Protein AF-A0AAV6LN52-F1 (afdb_monomer_lite)

Organism: NCBI:txid479676

InterPro domains:
  IPR032474 Protein argonaute, N-terminal [PF16486] (17-79)

Radius of gyration: 23.79 Å; chains: 1; bounding box: 58×28×54 Å

Structure (mmCIF, N/CA/C/O backbone):
data_AF-A0AAV6LN52-F1
#
_entry.id   AF-A0AAV6LN52-F1
#
loop_
_atom_site.group_PDB
_atom_site.id
_atom_site.type_symbol
_atom_site.label_atom_id
_atom_site.label_alt_id
_atom_site.label_comp_id
_atom_site.label_asym_id
_atom_site.label_entity_id
_atom_site.label_seq_id
_atom_site.pdbx_PDB_ins_code
_atom_site.Cartn_x
_atom_site.Cartn_y
_atom_site.Cartn_z
_atom_site.occupancy
_atom_site.B_iso_or_equiv
_atom_site.auth_seq_id
_atom_site.auth_comp_id
_atom_site.auth_asym_id
_atom_site.auth_atom_id
_atom_site.pdbx_PDB_model_num
ATOM 1 N N . MET A 1 1 ? -6.197 -16.793 -6.936 1.00 70.62 1 MET A N 1
ATOM 2 C CA . MET A 1 1 ? -5.154 -15.747 -6.893 1.00 70.62 1 MET A CA 1
ATOM 3 C C . MET A 1 1 ? -4.782 -15.403 -8.321 1.00 70.62 1 MET A C 1
ATOM 5 O O . MET A 1 1 ? -4.775 -16.307 -9.147 1.00 70.62 1 MET A O 1
ATOM 9 N N . SER A 1 2 ? -4.580 -14.122 -8.624 1.00 85.56 2 SER A N 1
ATOM 10 C CA . SER A 1 2 ? -4.210 -13.676 -9.972 1.00 85.56 2 SER A CA 1
ATOM 11 C C . SER A 1 2 ? -2.687 -13.601 -10.082 1.00 85.56 2 SER A C 1
ATOM 13 O O . SER A 1 2 ? -2.052 -12.961 -9.242 1.00 85.56 2 SER A O 1
ATOM 15 N N . GLU A 1 3 ? -2.119 -14.254 -11.099 1.00 92.50 3 GLU A N 1
ATOM 16 C CA . GLU A 1 3 ? -0.691 -14.177 -11.437 1.00 92.50 3 GLU A CA 1
ATOM 17 C C . GLU A 1 3 ? -0.449 -12.988 -12.379 1.00 92.50 3 GLU A C 1
ATOM 19 O O . GLU A 1 3 ? -1.174 -12.787 -13.354 1.00 92.50 3 GLU A O 1
ATOM 24 N N . PHE A 1 4 ? 0.595 -12.213 -12.094 1.00 91.94 4 PHE A N 1
ATOM 25 C CA . PHE A 1 4 ? 1.036 -11.077 -12.893 1.00 91.94 4 PHE A CA 1
ATOM 26 C C . PHE A 1 4 ? 2.506 -11.243 -13.270 1.00 91.94 4 PHE A C 1
ATOM 28 O O . PHE A 1 4 ? 3.324 -11.703 -12.475 1.00 91.94 4 PHE A O 1
ATOM 35 N N . THR A 1 5 ? 2.859 -10.825 -14.484 1.00 92.88 5 THR A N 1
ATOM 36 C CA . THR A 1 5 ? 4.254 -10.776 -14.934 1.00 92.88 5 THR A CA 1
A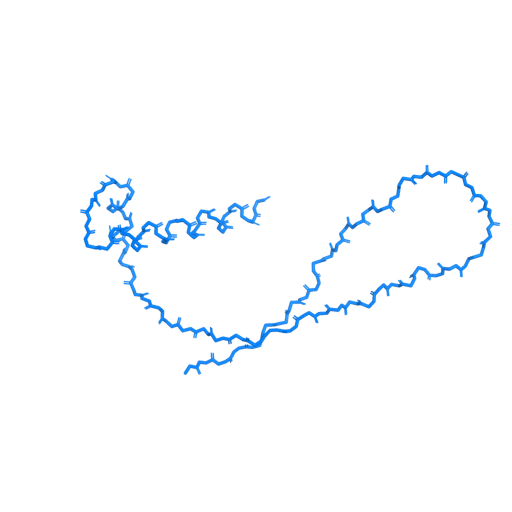TOM 37 C C . THR A 1 5 ? 4.723 -9.326 -14.944 1.00 92.88 5 THR A C 1
ATOM 39 O O . THR A 1 5 ? 4.200 -8.511 -15.699 1.00 92.88 5 THR A O 1
ATOM 42 N N . ILE A 1 6 ? 5.701 -9.002 -14.100 1.00 90.50 6 ILE A N 1
ATOM 43 C CA . ILE A 1 6 ? 6.349 -7.689 -14.047 1.00 90.50 6 ILE A CA 1
ATOM 44 C C . ILE A 1 6 ? 7.651 -7.771 -14.835 1.00 90.50 6 ILE A C 1
ATOM 46 O O . ILE A 1 6 ? 8.550 -8.533 -14.477 1.00 90.50 6 ILE A O 1
ATOM 50 N N . VAL A 1 7 ? 7.771 -6.958 -15.881 1.00 89.12 7 VAL A N 1
ATOM 51 C CA . VAL A 1 7 ? 9.026 -6.751 -16.608 1.00 89.12 7 VAL A CA 1
ATOM 52 C C . VAL A 1 7 ? 9.627 -5.439 -16.118 1.00 89.12 7 VAL A C 1
ATOM 54 O O . VAL A 1 7 ? 9.061 -4.373 -16.340 1.00 89.12 7 VAL A O 1
ATOM 57 N N . LEU A 1 8 ? 10.757 -5.514 -15.417 1.00 84.50 8 LEU A N 1
ATOM 58 C CA . LEU A 1 8 ? 11.537 -4.329 -15.083 1.00 84.50 8 LEU A CA 1
ATOM 59 C C . LEU A 1 8 ? 12.298 -3.890 -16.334 1.00 84.50 8 LEU A C 1
ATOM 61 O O . LEU A 1 8 ? 13.235 -4.572 -16.758 1.00 84.50 8 LEU A O 1
ATOM 65 N N . GLU A 1 9 ? 11.909 -2.754 -16.906 1.00 74.00 9 GLU A N 1
ATOM 66 C CA . GLU A 1 9 ? 12.775 -2.026 -17.831 1.00 74.00 9 GLU A CA 1
ATOM 67 C C . GLU A 1 9 ? 13.970 -1.450 -17.065 1.00 74.00 9 GLU A C 1
ATOM 69 O O . GLU A 1 9 ? 13.837 -0.984 -15.930 1.00 74.00 9 GLU A O 1
ATOM 74 N N . ASP A 1 10 ? 15.161 -1.531 -17.663 1.00 66.50 10 ASP A N 1
ATOM 75 C CA . ASP A 1 10 ? 16.392 -1.087 -17.013 1.00 66.50 10 ASP A CA 1
ATOM 76 C C . ASP A 1 10 ? 16.289 0.386 -16.600 1.00 66.50 10 ASP A C 1
ATOM 78 O O . ASP A 1 10 ? 16.153 1.285 -17.434 1.00 66.50 10 ASP A O 1
ATOM 82 N N . VAL A 1 11 ? 16.461 0.644 -15.300 1.00 56.75 11 VAL A N 1
ATOM 83 C CA . VAL A 1 11 ? 16.821 1.971 -14.799 1.00 56.75 11 VAL A CA 1
ATOM 84 C C . VAL A 1 11 ? 18.113 2.353 -15.507 1.00 56.75 11 VAL A C 1
ATOM 86 O O . VAL A 1 11 ? 19.125 1.666 -15.350 1.00 56.75 11 VAL A O 1
ATOM 89 N N . VAL A 1 12 ? 18.085 3.418 -16.313 1.00 54.28 12 VAL A N 1
ATOM 90 C CA . VAL A 1 12 ? 19.258 3.898 -17.048 1.00 54.28 12 VAL A CA 1
ATOM 91 C C . VAL A 1 12 ? 20.346 4.191 -16.022 1.00 54.28 12 VAL A C 1
ATOM 93 O O . VAL A 1 12 ? 20.328 5.224 -15.358 1.00 54.28 12 VAL A O 1
ATOM 96 N N . SER A 1 13 ? 21.279 3.257 -15.824 1.00 49.06 13 SER A N 1
ATOM 97 C CA . SER A 1 13 ? 22.360 3.476 -14.880 1.00 49.06 13 SER A CA 1
ATOM 98 C C . SER A 1 13 ? 23.231 4.562 -15.494 1.00 49.06 13 SER A C 1
ATOM 100 O O . SER A 1 13 ? 24.040 4.282 -16.383 1.00 49.06 13 SER A O 1
ATOM 102 N N . ASN A 1 14 ? 23.059 5.805 -15.047 1.00 52.47 14 ASN A N 1
ATOM 103 C CA . ASN A 1 14 ? 23.913 6.920 -15.420 1.00 52.47 14 ASN A CA 1
ATOM 104 C C . ASN A 1 14 ? 25.251 6.764 -14.681 1.00 52.47 14 ASN A C 1
ATOM 106 O O . ASN A 1 14 ? 25.653 7.593 -13.871 1.00 52.47 14 ASN A O 1
ATOM 110 N N . ARG A 1 15 ? 25.939 5.634 -14.894 1.00 52.72 15 ARG A N 1
ATOM 111 C CA . ARG A 1 15 ? 27.311 5.438 -14.437 1.00 52.72 15 ARG A CA 1
ATOM 112 C C . ARG A 1 15 ? 28.181 6.311 -15.326 1.00 52.72 15 ARG A C 1
ATOM 114 O O . ARG A 1 15 ? 28.711 5.854 -16.340 1.00 52.72 15 ARG A O 1
ATOM 121 N N . ASN A 1 16 ? 28.295 7.580 -14.948 1.00 50.09 16 ASN A N 1
ATOM 122 C CA . ASN A 1 16 ? 29.252 8.510 -15.516 1.00 50.09 16 ASN A CA 1
ATOM 123 C C . ASN A 1 16 ? 30.651 8.100 -15.024 1.00 50.09 16 ASN A C 1
ATOM 125 O O . ASN A 1 16 ? 31.219 8.696 -14.118 1.00 50.09 16 ASN A O 1
ATOM 129 N N . ASN A 1 17 ? 31.174 6.990 -15.550 1.00 54.09 17 ASN A N 1
ATOM 130 C CA . ASN A 1 17 ? 32.550 6.592 -15.299 1.00 54.09 17 ASN A CA 1
ATOM 131 C C . ASN A 1 17 ? 33.447 7.391 -16.240 1.00 54.09 17 ASN A C 1
ATOM 133 O O . ASN A 1 17 ? 33.456 7.131 -17.446 1.00 54.09 17 ASN A O 1
ATOM 137 N N . GLY A 1 18 ? 34.187 8.353 -15.696 1.00 44.50 18 GLY A N 1
ATOM 138 C CA . GLY A 1 18 ? 35.089 9.160 -16.502 1.00 44.50 18 GLY A CA 1
ATOM 139 C C . GLY A 1 18 ? 35.998 10.079 -15.705 1.00 44.50 18 GLY A C 1
ATOM 140 O O . GLY A 1 18 ? 36.039 11.271 -15.990 1.00 44.50 18 GLY A O 1
ATOM 141 N N . ASN A 1 19 ? 36.755 9.532 -14.752 1.00 51.47 19 ASN A N 1
ATOM 142 C CA . ASN A 1 19 ? 38.006 10.154 -14.321 1.00 51.47 19 ASN A CA 1
ATOM 143 C C . ASN A 1 19 ? 38.919 10.234 -15.567 1.00 51.47 19 ASN A C 1
ATOM 145 O O . ASN A 1 19 ? 39.412 9.210 -16.041 1.00 51.47 19 ASN A O 1
ATOM 149 N N . ARG A 1 20 ? 39.034 11.417 -16.187 1.00 43.25 20 ARG A N 1
ATOM 150 C CA . ARG A 1 20 ? 39.843 11.640 -17.397 1.00 43.25 20 ARG A CA 1
ATOM 151 C C . ARG A 1 20 ? 41.330 11.626 -17.028 1.00 43.25 20 ARG A C 1
ATOM 153 O O . ARG A 1 20 ? 41.811 12.584 -16.435 1.00 43.25 20 ARG A O 1
ATOM 160 N N . SER A 1 21 ? 42.062 10.600 -17.456 1.00 54.91 21 SER A N 1
ATOM 161 C CA . SER A 1 21 ? 43.519 10.679 -17.638 1.00 54.91 21 SER A CA 1
ATOM 162 C C . SER A 1 21 ? 43.845 10.742 -19.138 1.00 54.91 21 SER A C 1
ATOM 164 O O . SER A 1 21 ? 43.198 10.035 -19.916 1.00 54.91 21 SER A O 1
ATOM 166 N N . PRO A 1 22 ? 44.804 11.582 -19.576 1.00 52.66 22 PRO A N 1
ATOM 167 C CA . PRO A 1 22 ? 45.127 11.758 -20.987 1.00 52.66 22 PRO A CA 1
ATOM 168 C C . PRO A 1 22 ? 4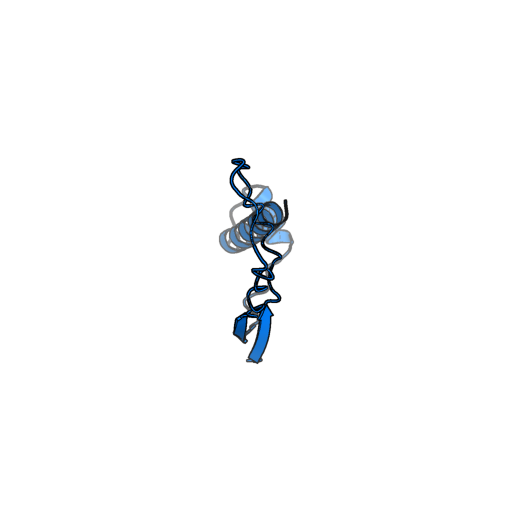6.163 10.711 -21.416 1.00 52.66 22 PRO A C 1
ATOM 170 O O . PRO A 1 22 ? 47.272 10.689 -20.891 1.00 52.66 22 PRO A O 1
ATOM 173 N N . GLY A 1 23 ? 45.828 9.831 -22.363 1.00 46.12 23 GLY A N 1
ATOM 174 C CA . GLY A 1 23 ? 46.793 8.829 -22.818 1.00 46.12 23 GLY A CA 1
ATOM 175 C C . GLY A 1 23 ? 46.399 8.036 -24.064 1.00 46.12 23 GLY A C 1
ATOM 176 O O . GLY A 1 23 ? 45.698 7.038 -23.959 1.00 46.12 23 GLY A O 1
ATOM 177 N N . SER A 1 24 ? 46.994 8.442 -25.192 1.00 50.50 24 SER A N 1
ATOM 178 C CA . SER A 1 24 ? 47.253 7.702 -26.443 1.00 50.50 24 SER A CA 1
ATOM 179 C C . SER A 1 24 ? 46.134 7.559 -27.504 1.00 50.50 24 SER A C 1
ATOM 181 O O . SER A 1 24 ? 45.015 7.162 -27.174 1.00 50.50 24 SER A O 1
ATOM 183 N N . PRO A 1 25 ? 46.428 7.835 -28.800 1.00 58.72 25 PRO A N 1
ATOM 184 C CA . PRO A 1 25 ? 45.471 7.737 -29.895 1.00 58.72 25 PRO A CA 1
ATOM 185 C C . PRO A 1 25 ? 45.617 6.392 -30.624 1.00 58.72 25 PRO A C 1
ATOM 187 O O . PRO A 1 25 ? 46.512 6.244 -31.451 1.00 58.72 25 PRO A O 1
ATOM 190 N N . ASN A 1 26 ? 44.755 5.402 -30.357 1.00 46.53 26 ASN A N 1
ATOM 191 C CA . ASN A 1 26 ? 44.510 4.362 -31.366 1.00 46.53 26 ASN A CA 1
ATOM 192 C C . ASN A 1 26 ? 43.236 3.520 -31.153 1.00 46.53 26 ASN A C 1
ATOM 194 O O . ASN A 1 26 ? 43.101 2.807 -30.161 1.00 46.53 26 ASN A O 1
ATOM 198 N N . ASN A 1 27 ? 42.381 3.582 -32.178 1.00 47.75 27 ASN A N 1
ATOM 199 C CA . ASN A 1 27 ? 41.432 2.594 -32.703 1.00 47.75 27 ASN A CA 1
ATOM 200 C C . ASN A 1 27 ? 40.292 2.035 -31.824 1.00 47.75 27 ASN A C 1
ATOM 202 O O . ASN A 1 27 ? 40.438 1.105 -31.031 1.00 47.75 27 ASN A O 1
ATOM 206 N N . ASP A 1 28 ? 39.091 2.540 -32.127 1.00 55.06 28 ASP A N 1
ATOM 207 C CA . ASP A 1 28 ? 37.950 1.738 -32.600 1.00 55.06 28 ASP A CA 1
ATOM 208 C C . ASP A 1 28 ? 37.496 0.540 -31.765 1.00 55.06 28 ASP A C 1
ATOM 210 O O . ASP A 1 28 ? 37.136 -0.518 -32.279 1.00 55.06 28 ASP A O 1
ATOM 214 N N . ARG A 1 29 ? 37.354 0.726 -30.455 1.00 56.00 29 ARG A N 1
ATOM 215 C CA . ARG A 1 29 ? 36.430 -0.112 -29.681 1.00 56.00 29 ARG A CA 1
ATOM 216 C C . ARG A 1 29 ? 35.122 0.628 -29.504 1.00 56.00 29 ARG A C 1
ATOM 218 O O . ARG A 1 29 ? 34.873 1.246 -28.471 1.00 56.00 29 ARG A O 1
ATOM 225 N N . LYS A 1 30 ? 34.293 0.541 -30.554 1.00 61.19 30 LYS A N 1
ATOM 226 C CA . LYS A 1 30 ? 32.847 0.807 -30.535 1.00 61.19 30 LYS A CA 1
ATOM 227 C C . LYS A 1 30 ? 32.331 0.328 -29.181 1.00 61.19 30 LYS A C 1
ATOM 229 O O . LYS A 1 30 ? 32.368 -0.870 -28.908 1.00 61.19 30 LYS A O 1
ATOM 234 N N . ARG A 1 31 ? 31.983 1.269 -28.299 1.00 63.06 31 ARG A N 1
ATOM 235 C CA . ARG A 1 31 ? 31.606 0.995 -26.909 1.00 63.06 31 ARG A CA 1
ATOM 236 C C . ARG A 1 31 ? 30.464 -0.014 -26.967 1.00 63.06 31 ARG A C 1
ATOM 238 O O . ARG A 1 31 ? 29.359 0.358 -27.351 1.00 63.06 31 ARG A O 1
ATOM 245 N N . GLN A 1 32 ? 30.757 -1.292 -26.717 1.00 60.06 32 GLN A N 1
ATOM 246 C CA . GLN A 1 32 ? 29.787 -2.372 -26.856 1.00 60.06 32 GLN A CA 1
ATOM 247 C C . GLN A 1 32 ? 28.690 -2.054 -25.844 1.00 60.06 32 GLN A C 1
ATOM 249 O O . GLN A 1 32 ? 28.907 -2.117 -24.631 1.00 60.06 32 GLN A O 1
ATOM 254 N N . ARG A 1 33 ? 27.563 -1.541 -26.342 1.00 63.72 33 ARG A N 1
ATOM 255 C CA . ARG A 1 33 ? 26.430 -1.142 -25.518 1.00 63.72 33 ARG A CA 1
ATOM 256 C C . ARG A 1 33 ? 26.008 -2.424 -24.811 1.00 63.72 33 ARG A C 1
ATOM 258 O O . ARG A 1 33 ? 25.653 -3.387 -25.485 1.00 63.72 33 ARG A O 1
ATOM 265 N N . ARG A 1 34 ? 26.183 -2.482 -23.484 1.00 63.44 34 ARG A N 1
ATOM 266 C CA . ARG A 1 34 ? 25.793 -3.667 -22.710 1.00 63.44 34 ARG A CA 1
ATOM 267 C C . ARG A 1 34 ? 24.341 -3.995 -23.077 1.00 63.44 34 ARG A C 1
ATOM 269 O O . ARG A 1 34 ? 23.551 -3.050 -23.160 1.00 63.44 34 ARG A O 1
ATOM 276 N N . PRO A 1 35 ? 24.009 -5.267 -23.356 1.00 58.91 35 PRO A N 1
ATOM 277 C CA . PRO A 1 35 ? 22.633 -5.637 -23.636 1.00 58.91 35 PRO A CA 1
ATOM 278 C C . PRO A 1 35 ? 21.773 -5.194 -22.454 1.00 58.91 35 PRO A C 1
ATOM 280 O O . PRO A 1 35 ? 22.143 -5.403 -21.295 1.00 58.91 35 PRO A O 1
ATOM 283 N N . TYR A 1 36 ? 20.688 -4.496 -22.781 1.00 62.97 3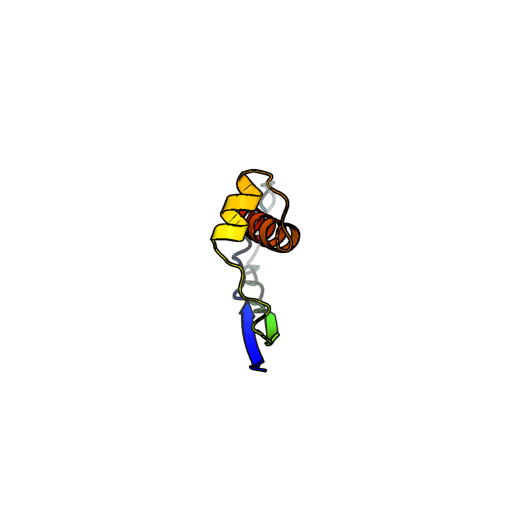6 TYR A N 1
ATOM 284 C CA . TYR A 1 36 ? 19.648 -4.152 -21.825 1.00 62.97 36 TYR A CA 1
ATOM 285 C C . TYR A 1 36 ? 19.041 -5.470 -21.355 1.00 62.97 36 TYR A C 1
ATOM 287 O O . TYR A 1 36 ? 18.488 -6.216 -22.163 1.00 62.97 36 TYR A O 1
ATOM 295 N N . ASN A 1 37 ? 19.222 -5.794 -20.081 1.00 64.38 37 ASN A N 1
ATOM 296 C CA . ASN A 1 37 ? 18.785 -7.064 -19.524 1.00 64.38 37 ASN A CA 1
ATOM 297 C C . ASN A 1 37 ? 17.577 -6.783 -18.640 1.00 64.38 37 ASN A C 1
ATOM 299 O O . ASN A 1 37 ? 17.702 -6.671 -17.420 1.00 64.38 37 ASN A O 1
ATOM 303 N N . SER A 1 38 ? 16.402 -6.706 -19.264 1.00 73.56 38 SER A N 1
ATOM 304 C CA . SER A 1 38 ? 15.138 -6.638 -18.537 1.00 73.56 38 SER A CA 1
ATOM 305 C C . SER A 1 38 ? 15.010 -7.840 -17.600 1.00 73.56 38 SER A C 1
ATOM 307 O O . SER A 1 38 ? 15.162 -8.990 -18.029 1.00 73.56 38 SER A O 1
ATOM 309 N N . LYS A 1 39 ? 14.707 -7.596 -16.323 1.00 85.75 39 LYS A N 1
ATOM 310 C CA . LYS A 1 39 ? 14.410 -8.667 -15.361 1.00 85.75 39 LYS A CA 1
ATOM 311 C C . LYS A 1 39 ? 12.909 -8.903 -15.314 1.00 85.75 39 LYS A C 1
ATOM 313 O O . LYS A 1 39 ? 12.148 -7.959 -15.134 1.00 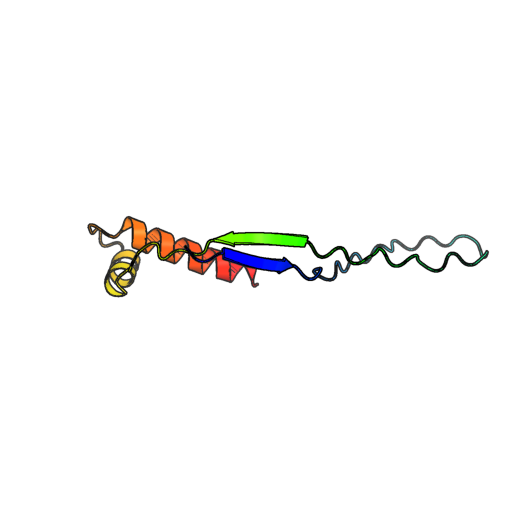85.75 39 LYS A O 1
ATOM 318 N N . THR A 1 40 ? 12.500 -10.161 -15.439 1.00 90.50 40 THR A N 1
ATOM 319 C CA . THR A 1 40 ? 11.087 -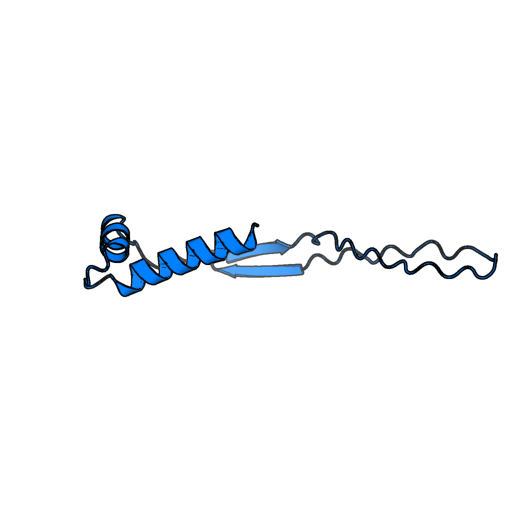10.554 -15.386 1.00 90.50 40 THR A CA 1
ATOM 320 C C . THR A 1 40 ? 10.790 -11.272 -14.075 1.00 90.50 40 THR A C 1
ATOM 322 O O . THR A 1 40 ? 11.522 -12.184 -13.696 1.00 90.50 40 T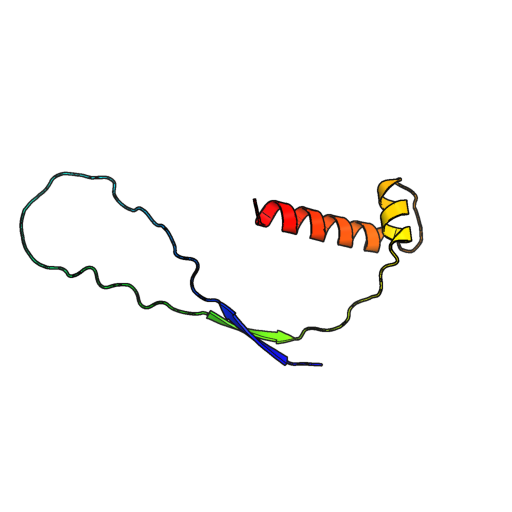HR A O 1
ATOM 325 N N . PHE A 1 41 ? 9.713 -10.875 -13.401 1.00 91.62 41 PHE A N 1
ATOM 326 C CA . PHE A 1 41 ? 9.236 -11.473 -12.157 1.00 91.62 41 PHE A CA 1
ATOM 327 C C . PHE A 1 41 ? 7.792 -11.925 -12.323 1.00 91.62 41 PHE A C 1
ATOM 329 O O . PHE A 1 41 ? 6.949 -11.162 -12.793 1.00 91.62 41 PHE A O 1
ATOM 336 N N . LYS A 1 42 ? 7.502 -13.153 -11.898 1.00 94.62 42 LYS A N 1
ATOM 337 C CA . LYS A 1 42 ? 6.131 -13.609 -11.681 1.00 94.62 42 LYS A CA 1
ATOM 338 C C . LYS A 1 42 ? 5.741 -13.277 -10.252 1.00 94.62 42 LYS A C 1
ATOM 340 O O . LYS A 1 42 ? 6.469 -13.631 -9.326 1.00 94.62 42 LYS A O 1
ATOM 345 N N . VAL A 1 43 ? 4.633 -12.571 -10.083 1.00 94.94 43 VAL A N 1
ATOM 346 C CA . VAL A 1 43 ? 4.139 -12.154 -8.772 1.00 94.94 43 VAL A CA 1
ATOM 347 C C . VAL A 1 43 ? 2.656 -12.455 -8.648 1.00 94.94 43 VAL A C 1
ATOM 349 O O . VAL A 1 43 ? 1.914 -12.417 -9.626 1.00 94.94 43 VAL A O 1
ATOM 352 N N . GLU A 1 44 ? 2.217 -12.693 -7.422 1.00 95.75 44 GLU A N 1
ATOM 353 C CA . GLU A 1 44 ? 0.804 -12.767 -7.080 1.00 95.75 44 GLU A CA 1
ATOM 354 C C . GLU A 1 44 ? 0.428 -11.537 -6.262 1.00 95.75 44 GLU A C 1
ATOM 356 O O . GLU A 1 44 ? 1.147 -11.145 -5.341 1.00 95.75 44 GLU A O 1
ATOM 361 N N . ILE A 1 45 ? -0.705 -10.920 -6.597 1.00 92.56 45 ILE A N 1
ATOM 362 C CA . ILE A 1 45 ? -1.256 -9.800 -5.830 1.00 92.56 45 ILE A CA 1
ATOM 363 C C . ILE A 1 45 ? -2.591 -10.252 -5.253 1.00 92.56 45 ILE A C 1
ATOM 365 O O . ILE A 1 45 ? -3.519 -10.603 -5.984 1.00 92.56 45 ILE A O 1
ATOM 369 N N . GLY A 1 46 ? -2.666 -10.259 -3.926 1.00 93.44 46 GLY A N 1
ATOM 370 C CA . GLY A 1 46 ? -3.854 -10.619 -3.167 1.00 93.44 46 GLY A CA 1
ATOM 371 C C . GLY A 1 46 ? -4.347 -9.455 -2.320 1.00 93.44 46 GLY A C 1
ATOM 372 O O . GLY A 1 46 ? -3.567 -8.614 -1.872 1.00 93.44 46 GLY A O 1
ATOM 373 N N . PHE A 1 47 ? -5.656 -9.417 -2.082 1.00 91.88 47 PHE A N 1
ATOM 374 C CA . PHE A 1 47 ? -6.226 -8.520 -1.088 1.00 91.88 47 PHE A CA 1
ATOM 375 C C . PHE A 1 47 ? -5.799 -8.980 0.310 1.00 91.88 47 PHE A C 1
ATOM 377 O O . PHE A 1 47 ? -6.079 -10.114 0.690 1.00 91.88 47 PHE A O 1
ATOM 384 N N . ALA A 1 48 ? -5.119 -8.110 1.058 1.00 88.31 48 ALA A N 1
ATOM 385 C CA . ALA A 1 48 ? -4.662 -8.428 2.408 1.00 88.31 48 ALA A CA 1
ATOM 386 C C . ALA A 1 48 ? -5.718 -8.077 3.467 1.00 88.31 48 ALA A C 1
ATOM 388 O O . ALA A 1 48 ? -6.144 -8.943 4.222 1.00 88.31 48 ALA A O 1
ATOM 389 N N . ALA A 1 49 ? -6.148 -6.812 3.519 1.00 90.44 49 ALA A N 1
ATOM 390 C CA . ALA A 1 49 ? -7.097 -6.318 4.514 1.00 90.44 49 ALA A CA 1
ATOM 391 C C . ALA A 1 49 ? -7.724 -4.980 4.090 1.00 90.44 49 ALA A C 1
ATOM 393 O O . ALA A 1 49 ? -7.184 -4.260 3.244 1.00 90.44 49 ALA A O 1
ATOM 394 N N . LYS A 1 50 ? -8.850 -4.621 4.722 1.00 91.69 50 LYS A N 1
ATOM 395 C CA . LYS A 1 50 ? -9.454 -3.284 4.630 1.00 91.69 50 LYS A CA 1
ATOM 396 C C . LYS A 1 50 ? -9.126 -2.507 5.898 1.00 91.69 50 LYS A C 1
ATOM 398 O O . LYS A 1 50 ? -9.660 -2.821 6.955 1.00 91.69 50 LYS A O 1
ATOM 403 N N . ILE A 1 51 ? -8.321 -1.458 5.771 1.00 90.38 51 ILE A N 1
ATOM 404 C CA . ILE A 1 51 ? -7.990 -0.579 6.895 1.00 90.38 51 ILE A CA 1
ATOM 405 C C . ILE A 1 51 ? -8.917 0.643 6.874 1.00 90.38 51 ILE A C 1
ATOM 407 O O . ILE A 1 51 ? -8.935 1.372 5.877 1.00 90.38 51 ILE A O 1
ATOM 411 N N . PRO A 1 52 ? -9.704 0.901 7.934 1.00 92.12 52 PRO A N 1
ATOM 412 C CA . PRO A 1 52 ? -10.512 2.110 8.021 1.00 92.12 52 PRO A CA 1
ATOM 413 C C . PRO A 1 52 ? -9.637 3.368 8.096 1.00 92.12 52 PRO A C 1
ATOM 415 O O . PRO A 1 52 ? -8.691 3.431 8.880 1.00 92.12 52 PRO A O 1
ATOM 418 N N . MET A 1 53 ? -10.013 4.423 7.365 1.00 91.81 53 MET A N 1
ATOM 419 C CA . MET A 1 53 ? -9.331 5.727 7.449 1.00 91.81 53 MET A CA 1
ATOM 420 C C . MET A 1 53 ? -9.329 6.291 8.875 1.00 91.81 53 MET A C 1
ATOM 422 O O . MET A 1 53 ? -8.358 6.914 9.297 1.00 91.81 53 MET A O 1
ATOM 426 N N . GLN A 1 54 ? -10.388 6.019 9.642 1.00 91.62 54 GLN A N 1
ATOM 427 C CA . GLN A 1 54 ? -10.470 6.424 11.041 1.00 91.62 54 GLN A CA 1
ATOM 428 C C . GLN A 1 54 ? -9.376 5.776 11.901 1.00 91.62 54 GLN A C 1
ATOM 430 O O . GLN A 1 54 ? -8.836 6.434 12.784 1.00 91.62 54 GLN A O 1
ATOM 435 N N . SER A 1 55 ? -9.000 4.522 11.629 1.00 91.69 55 SER A N 1
ATOM 436 C CA . SER A 1 55 ? -7.915 3.845 12.351 1.00 91.69 55 SER A CA 1
ATOM 437 C C . SER A 1 55 ? -6.575 4.550 12.126 1.00 91.69 55 SER A C 1
ATOM 439 O O . SER A 1 55 ? -5.800 4.705 13.065 1.00 91.69 55 SER A O 1
ATOM 441 N N . ILE A 1 56 ? -6.337 5.063 10.914 1.00 91.88 56 ILE A N 1
ATOM 442 C CA . ILE A 1 56 ? -5.155 5.876 10.590 1.00 91.88 56 ILE A CA 1
ATOM 443 C C . ILE A 1 56 ? -5.206 7.219 11.327 1.00 91.88 56 ILE A C 1
ATOM 445 O O . ILE A 1 56 ? -4.221 7.621 11.943 1.00 91.88 56 ILE A O 1
ATOM 449 N N . ALA A 1 57 ? -6.359 7.893 11.326 1.00 92.38 57 ALA A N 1
ATOM 450 C CA . ALA A 1 57 ? -6.534 9.155 12.045 1.00 92.38 57 ALA A CA 1
ATOM 451 C C . ALA A 1 57 ? -6.301 9.005 13.560 1.00 92.38 57 ALA A C 1
ATOM 453 O O . ALA A 1 57 ? -5.672 9.866 14.174 1.00 92.38 57 ALA A O 1
ATOM 454 N N . ASN A 1 58 ? -6.766 7.905 14.154 1.00 91.38 58 ASN A N 1
ATOM 455 C CA . ASN A 1 58 ? -6.548 7.597 15.567 1.00 91.38 58 ASN A CA 1
ATOM 456 C C . ASN A 1 58 ? -5.067 7.311 15.856 1.00 91.38 58 ASN A C 1
ATOM 458 O O . ASN A 1 58 ? -4.524 7.838 16.826 1.00 91.38 58 ASN A O 1
ATOM 462 N N . ALA A 1 59 ? -4.390 6.556 14.984 1.00 89.94 59 ALA A N 1
ATOM 463 C CA . ALA A 1 59 ? -2.959 6.280 15.114 1.00 89.94 59 ALA A CA 1
ATOM 464 C C . ALA A 1 59 ? -2.111 7.564 15.069 1.00 89.94 59 ALA A C 1
ATOM 466 O O . ALA A 1 59 ? -1.187 7.714 15.863 1.00 89.94 59 ALA A O 1
ATOM 467 N N . LEU A 1 60 ? -2.467 8.535 14.217 1.00 90.69 60 LEU A N 1
ATOM 468 C CA . LEU A 1 60 ? -1.811 9.853 14.179 1.00 90.69 60 LEU A CA 1
ATOM 469 C C . LEU A 1 60 ? -1.996 10.662 15.472 1.00 90.69 60 LEU A C 1
ATOM 471 O O . LEU A 1 60 ? -1.177 11.522 15.782 1.00 90.69 60 LEU A O 1
ATOM 475 N N . ARG A 1 61 ? -3.068 10.397 16.224 1.00 91.62 61 ARG A N 1
ATOM 476 C CA . ARG A 1 61 ? -3.341 11.006 17.534 1.00 91.62 61 ARG A CA 1
ATOM 477 C C . ARG A 1 61 ? -2.746 10.202 18.693 1.00 91.62 61 ARG A C 1
ATOM 479 O O . ARG A 1 61 ? -3.067 10.495 19.841 1.00 91.62 61 ARG A O 1
ATOM 486 N N . CYS A 1 62 ? -1.939 9.179 18.401 1.00 86.81 62 CYS A N 1
ATOM 487 C CA . CYS A 1 62 ? -1.409 8.229 19.380 1.00 86.81 62 CYS A CA 1
ATOM 488 C C . CYS A 1 62 ? -2.505 7.550 20.221 1.00 86.81 62 CYS A C 1
ATOM 490 O O . CYS A 1 62 ? -2.274 7.179 21.368 1.00 86.81 62 CYS A O 1
ATOM 492 N N . GLN A 1 63 ? -3.713 7.405 19.668 1.00 87.44 63 GLN A N 1
ATOM 493 C CA . GLN A 1 63 ? -4.797 6.700 20.339 1.00 87.44 63 GLN A CA 1
ATOM 494 C C . GLN A 1 63 ? -4.675 5.205 20.068 1.00 87.44 63 GLN A C 1
ATOM 496 O O . GLN A 1 63 ? -4.824 4.751 18.928 1.00 87.44 63 GLN A O 1
ATOM 501 N N . GLU A 1 64 ? -4.433 4.436 21.125 1.00 83.31 64 GLU A N 1
ATOM 502 C CA . GLU A 1 64 ? -4.433 2.984 21.026 1.00 83.31 64 GLU A CA 1
ATOM 503 C C . GLU A 1 64 ? -5.848 2.455 20.764 1.00 83.31 64 GLU A C 1
ATOM 505 O O . GLU A 1 64 ? -6.843 2.910 21.327 1.00 83.31 64 GLU A O 1
ATOM 510 N N . SER A 1 65 ? -5.931 1.505 19.839 1.00 82.94 65 SER A N 1
ATOM 511 C CA . SER A 1 65 ? -7.148 0.794 19.452 1.00 82.94 65 SER A CA 1
ATOM 512 C C . SER A 1 65 ? -6.765 -0.573 18.892 1.00 82.94 65 SER A C 1
ATOM 514 O O . SER A 1 65 ? -5.592 -0.814 18.596 1.00 82.94 65 SER A O 1
ATOM 516 N N . GLU A 1 66 ? -7.746 -1.450 18.700 1.00 85.19 66 GLU A N 1
ATOM 517 C CA . GLU A 1 66 ? -7.542 -2.809 18.178 1.00 85.19 66 GLU A CA 1
ATOM 518 C C . GLU A 1 66 ? -6.745 -2.825 16.858 1.00 85.19 66 GLU A C 1
ATOM 520 O O . GLU A 1 66 ? -5.801 -3.594 16.706 1.00 85.19 66 GLU A O 1
ATOM 525 N N . ASN A 1 67 ? -7.016 -1.874 15.955 1.00 86.62 67 ASN A N 1
ATOM 526 C CA . ASN A 1 67 ? -6.367 -1.792 14.637 1.00 86.62 67 ASN A CA 1
ATOM 527 C C . ASN A 1 67 ? -5.157 -0.840 14.606 1.00 86.62 67 ASN A C 1
ATOM 529 O O . ASN A 1 67 ? -4.668 -0.485 13.530 1.00 86.62 67 ASN A O 1
ATOM 533 N N . SER A 1 68 ? -4.690 -0.370 15.767 1.00 87.19 68 SER A N 1
ATOM 534 C CA . SER A 1 68 ? -3.626 0.642 15.856 1.00 87.19 68 SER A CA 1
ATOM 535 C C . SER A 1 68 ? -2.334 0.187 15.172 1.00 87.19 68 SER A C 1
ATOM 537 O O . SER A 1 68 ? -1.732 0.946 14.414 1.00 87.19 68 SER A O 1
ATOM 539 N N . GLN A 1 69 ? -1.948 -1.077 15.350 1.00 91.62 69 GLN A N 1
ATOM 540 C CA . GLN A 1 69 ? -0.741 -1.628 14.743 1.00 91.62 69 GLN A CA 1
ATOM 541 C C . GLN A 1 69 ? -0.819 -1.663 13.210 1.00 91.62 69 GLN A C 1
ATOM 543 O O . GLN A 1 69 ? 0.152 -1.323 12.533 1.00 91.62 69 GLN A O 1
ATOM 548 N N . GLU A 1 70 ? -1.959 -2.061 12.644 1.00 92.38 70 GLU A N 1
ATOM 549 C CA . GLU A 1 70 ? -2.141 -2.102 11.189 1.00 92.38 70 GLU A CA 1
ATOM 550 C C . GLU A 1 70 ? -2.117 -0.697 10.588 1.00 92.38 70 GLU A C 1
ATOM 552 O O . GLU A 1 70 ? -1.456 -0.463 9.576 1.00 92.38 70 GLU A O 1
ATOM 557 N N . ALA A 1 71 ? -2.765 0.260 11.254 1.00 94.12 71 ALA A N 1
ATOM 558 C CA . ALA A 1 71 ? -2.734 1.662 10.862 1.00 94.12 71 ALA A CA 1
ATOM 559 C C . ALA A 1 71 ? -1.304 2.236 10.866 1.00 94.12 71 ALA A C 1
ATOM 561 O O . ALA A 1 71 ? -0.917 2.930 9.923 1.00 94.12 71 ALA A O 1
ATOM 562 N N . LEU A 1 72 ? -0.492 1.895 11.874 1.00 93.75 72 LEU A N 1
ATOM 563 C CA . LEU A 1 72 ? 0.920 2.287 11.932 1.00 93.75 72 LEU A CA 1
ATOM 564 C C . LEU A 1 72 ? 1.748 1.661 10.800 1.00 93.75 72 LEU A C 1
ATOM 566 O O . LEU A 1 72 ? 2.578 2.346 10.206 1.00 93.75 72 LEU A O 1
ATOM 570 N N . ARG A 1 73 ? 1.498 0.392 10.443 1.00 94.19 73 ARG A N 1
ATOM 571 C CA . ARG A 1 73 ? 2.159 -0.255 9.292 1.00 94.19 73 ARG A CA 1
ATOM 572 C C . ARG A 1 73 ? 1.814 0.440 7.975 1.00 94.19 73 ARG A C 1
ATOM 574 O O . ARG A 1 73 ? 2.699 0.633 7.147 1.00 94.19 73 ARG A O 1
ATOM 581 N N . VAL A 1 74 ? 0.555 0.842 7.778 1.00 94.81 74 VAL A N 1
ATOM 582 C CA . VAL A 1 74 ? 0.146 1.612 6.588 1.00 94.81 74 VAL A CA 1
ATOM 583 C C . VAL A 1 74 ? 0.904 2.936 6.515 1.00 94.81 74 VAL A C 1
ATOM 585 O O . VAL A 1 74 ? 1.436 3.275 5.457 1.00 94.81 74 VAL A O 1
ATOM 588 N N . LEU A 1 75 ? 1.002 3.660 7.633 1.00 93.44 75 LEU A N 1
ATOM 589 C CA . LEU A 1 75 ? 1.733 4.925 7.697 1.00 93.44 75 LEU A CA 1
ATOM 590 C C . LEU A 1 75 ? 3.218 4.739 7.349 1.00 93.44 75 LEU A C 1
ATOM 592 O O . LEU A 1 75 ? 3.748 5.460 6.506 1.00 93.44 75 LEU A O 1
ATOM 596 N N . ASP A 1 76 ? 3.865 3.741 7.948 1.00 94.56 76 ASP A N 1
ATOM 597 C CA . ASP A 1 76 ? 5.261 3.391 7.682 1.00 94.56 76 ASP A CA 1
ATOM 598 C C . ASP A 1 76 ? 5.510 3.060 6.198 1.00 94.56 76 ASP A C 1
ATOM 600 O O . ASP A 1 76 ? 6.470 3.549 5.599 1.00 94.56 76 ASP A O 1
ATOM 604 N N . ILE A 1 77 ? 4.611 2.302 5.559 1.00 94.94 77 ILE A N 1
ATOM 605 C CA . ILE A 1 77 ? 4.689 2.001 4.123 1.00 94.94 77 ILE A CA 1
ATOM 606 C C . ILE A 1 77 ? 4.586 3.281 3.283 1.00 94.94 77 ILE A C 1
ATOM 608 O O . ILE A 1 77 ? 5.413 3.479 2.392 1.00 94.94 77 ILE A O 1
ATOM 612 N N . ILE A 1 78 ? 3.612 4.157 3.559 1.00 93.00 78 ILE A N 1
ATOM 613 C CA . ILE A 1 78 ? 3.409 5.405 2.802 1.00 93.00 78 ILE A CA 1
ATOM 614 C C . ILE A 1 78 ? 4.638 6.313 2.919 1.00 93.00 78 ILE A C 1
ATOM 616 O O . ILE A 1 78 ? 5.141 6.808 1.907 1.00 93.00 78 ILE A O 1
ATOM 620 N N . LEU A 1 79 ? 5.153 6.504 4.136 1.00 95.06 79 LEU A N 1
ATOM 621 C CA . LEU A 1 79 ? 6.316 7.355 4.385 1.00 95.06 79 LEU A CA 1
ATOM 622 C C . LEU A 1 79 ? 7.580 6.790 3.728 1.00 95.06 79 LEU A C 1
ATOM 624 O O . LEU A 1 79 ? 8.319 7.534 3.081 1.00 95.06 79 LEU A O 1
ATOM 628 N N . ARG A 1 80 ? 7.802 5.471 3.812 1.00 96.25 80 ARG A N 1
ATOM 629 C CA . ARG A 1 80 ? 8.934 4.807 3.149 1.00 96.25 80 ARG A CA 1
ATOM 630 C C . ARG A 1 80 ? 8.842 4.910 1.627 1.00 96.25 80 ARG A C 1
ATOM 632 O O . ARG A 1 80 ? 9.848 5.171 0.970 1.00 96.25 80 ARG A O 1
ATOM 639 N N . GLN A 1 81 ? 7.648 4.747 1.057 1.00 95.69 81 GLN A N 1
ATOM 640 C CA . GLN A 1 81 ? 7.429 4.920 -0.381 1.00 95.69 81 GLN A CA 1
ATOM 641 C C . GLN A 1 81 ? 7.692 6.358 -0.826 1.00 95.69 81 GLN A C 1
ATOM 643 O O . GLN A 1 81 ? 8.325 6.566 -1.860 1.00 95.69 81 GLN A O 1
ATOM 648 N N . HIS A 1 82 ? 7.242 7.348 -0.055 1.00 95.19 82 HIS A N 1
ATOM 649 C CA . HIS A 1 82 ? 7.514 8.753 -0.340 1.00 95.19 82 HIS A CA 1
ATOM 650 C C . HIS A 1 82 ? 9.020 9.051 -0.317 1.00 95.19 82 HIS A C 1
ATOM 652 O O . HIS A 1 82 ? 9.532 9.632 -1.268 1.00 95.19 82 HIS A O 1
ATOM 658 N N . ALA A 1 83 ? 9.741 8.567 0.700 1.00 95.06 83 ALA A N 1
ATOM 659 C CA . ALA A 1 83 ? 11.193 8.719 0.793 1.00 95.06 83 ALA A CA 1
ATOM 660 C C . ALA A 1 83 ? 11.955 8.025 -0.352 1.00 95.06 83 ALA A C 1
ATOM 662 O O . ALA A 1 83 ? 12.999 8.509 -0.753 1.00 95.06 83 ALA A O 1
ATOM 663 N N . SER A 1 84 ? 11.439 6.918 -0.904 1.00 91.94 84 SER A N 1
ATOM 664 C CA . SER A 1 84 ? 12.067 6.231 -2.049 1.00 91.94 84 SER A CA 1
ATOM 665 C C . SER A 1 84 ? 11.886 6.937 -3.400 1.00 91.94 84 SER A C 1
ATOM 667 O O . SER A 1 84 ? 12.547 6.570 -4.369 1.00 91.94 84 SER A O 1
ATOM 669 N N . LYS A 1 85 ? 10.949 7.892 -3.483 1.00 89.38 85 LYS A N 1
ATOM 670 C CA . LYS A 1 85 ? 10.646 8.660 -4.701 1.00 89.38 85 LYS A CA 1
ATOM 671 C C . LYS A 1 85 ? 11.347 10.024 -4.743 1.00 89.38 85 LYS A C 1
ATOM 673 O O . LYS A 1 85 ? 11.357 10.627 -5.814 1.00 89.38 85 LYS A O 1
ATOM 678 N N . GLN A 1 86 ? 11.848 10.510 -3.603 1.00 66.06 86 GLN A N 1
ATOM 679 C CA . GLN A 1 86 ? 12.690 11.709 -3.505 1.00 66.06 86 GLN A CA 1
ATOM 680 C C . GLN A 1 86 ? 14.159 11.346 -3.715 1.00 66.06 86 GLN A C 1
ATOM 682 O O . GLN A 1 86 ? 14.866 12.173 -4.328 1.00 66.06 86 GLN A O 1
#

Secondary structure (DSSP, 8-state):
-EEEEEEEPPP---------------------------EEEEEEE-------HHHHHHHHTT---TTHHHHHHHHHHHHHHHHHH-

Sequence (86 aa):
MSEFTIVLEDVVSNRNNGNRSPGSPNNDRKRQRRPYNSKTFKVEIGFAAKIPMQSIANALRCQESENSQEALRVLDIILRQHASKQ

pLDDT: mean 78.54, std 17.46, range [43.25, 96.25]

Foldseek 3Di:
DDKDKDWDFDPPPPPPPDPDDDDDDDDDPPPPPPPRDTDIDIDDDDDDDDDDPVLLVCLVVVHDDPCNVVSVVVVVVVVVVVVVVD